Protein AF-A0A915DN67-F1 (afdb_monomer_lite)

Sequence (70 aa):
MQMCHYLYSLSETAAKKRIATESASMVKHCARQLLRIYPKASRFWSANYTPTQFWANGCQLVALNFQTLA

Secondary structure (DSSP, 8-state):
---TT--EEEEHHHHHHHHHHHHHHHHHHHTTS-EEEE--TT-TT-PPPP-HHHHTTT--EE---TTS--

InterPro domains:
  IPR001192 Phosphoinositide phospholipase C family [PR00390] (34-55)
  IPR001192 Phosphoinositide phospholipase C family [PR00390] (55-70)
  IPR001192 Phosphoinositide phospholipase C family [PTHR10336] (4-68)
  IPR001711 Phospholipase C, phosphatidylinositol-specific, Y domain [PF00387] (3-69)
  IPR001711 Phospholipase C, phosphatidylinositol-specific, Y domain [PS50008] (7-68)
  IPR001711 Phospholipase C, phosphatidylinositol-specific, Y domain [SM00149] (2-69)
  IPR017946 PLC-like phosphodiesterase, TIM beta/alpha-barrel domain superfamily [G3D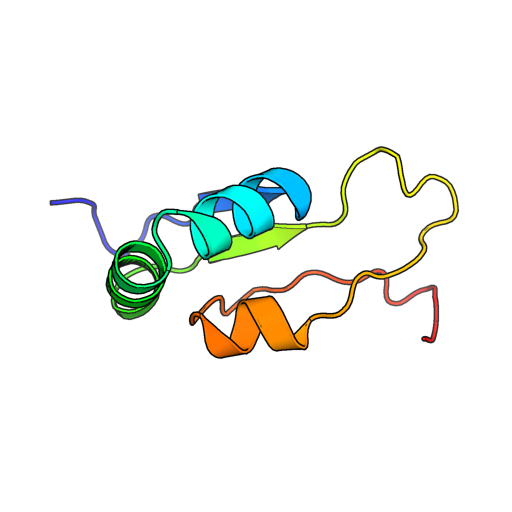SA:3.20.20.190] (1-70)
  IPR017946 PLC-like phosphodiesterase, TIM beta/alpha-barrel domain superfamily [SSF51695] (3-69)

Foldseek 3Di:
DDALPDEEEDEPVRLVVCCVPPLVVLLVDLVRHAYAYDYDPVPVVQDFDDCVSVVVSNHDHDDGDPVDDD

Organism: NCBI:txid166011

pLDDT: mean 95.72, std 6.11, range [61.81, 98.62]

Structure (mmCIF, N/CA/C/O backbone):
data_AF-A0A915DN67-F1
#
_entry.id   AF-A0A915DN67-F1
#
loop_
_atom_site.group_PDB
_atom_site.id
_atom_site.type_symbol
_atom_site.label_atom_id
_atom_site.label_alt_id
_atom_site.label_comp_id
_atom_site.label_asym_id
_atom_site.label_entity_id
_atom_site.label_seq_id
_atom_site.pdbx_PDB_ins_code
_atom_site.Cartn_x
_atom_site.Cartn_y
_atom_site.Cartn_z
_atom_site.occupancy
_atom_site.B_iso_or_equiv
_atom_site.auth_seq_id
_atom_site.auth_comp_id
_atom_site.auth_asym_id
_atom_site.auth_atom_id
_atom_site.pdbx_PDB_model_num
ATOM 1 N N . MET A 1 1 ? -6.606 18.735 11.414 1.00 61.81 1 MET A N 1
ATOM 2 C CA . MET A 1 1 ? -7.129 17.683 10.507 1.00 61.81 1 MET A CA 1
ATOM 3 C C . MET A 1 1 ? -6.530 17.899 9.123 1.00 61.81 1 MET A C 1
ATOM 5 O O . MET A 1 1 ? -6.456 19.050 8.717 1.00 61.81 1 MET A O 1
ATOM 9 N N . GLN A 1 2 ? -6.087 16.851 8.420 1.00 77.88 2 GLN A N 1
ATOM 10 C CA . GLN A 1 2 ? -5.651 16.964 7.015 1.00 77.88 2 GLN A CA 1
ATOM 11 C C . GLN A 1 2 ? -6.856 17.128 6.071 1.00 77.88 2 GLN A C 1
ATOM 13 O O . GLN A 1 2 ? -7.943 16.615 6.355 1.00 77.88 2 GLN A O 1
ATOM 18 N N . MET A 1 3 ? -6.664 17.864 4.971 1.00 89.62 3 MET A N 1
ATOM 19 C CA . MET A 1 3 ? -7.706 18.153 3.979 1.00 89.62 3 MET A CA 1
ATOM 20 C C . MET A 1 3 ? -7.921 16.974 3.025 1.00 89.62 3 MET A C 1
ATOM 22 O O . MET A 1 3 ? -6.957 16.376 2.554 1.00 89.62 3 MET A O 1
ATOM 26 N N . CYS A 1 4 ? -9.179 16.670 2.694 1.00 92.75 4 CYS A N 1
ATOM 27 C CA . CYS A 1 4 ? -9.544 15.501 1.882 1.00 92.75 4 CYS A CA 1
ATOM 28 C C . CYS A 1 4 ? -9.012 15.535 0.439 1.00 92.75 4 CYS A C 1
ATOM 30 O O . CYS A 1 4 ? -8.827 14.481 -0.158 1.00 92.75 4 CYS A O 1
ATOM 32 N N . HIS A 1 5 ? -8.733 16.723 -0.107 1.00 93.75 5 HIS A N 1
ATOM 33 C CA . HIS A 1 5 ? -8.208 16.876 -1.467 1.00 93.75 5 HIS A CA 1
ATOM 34 C C . HIS A 1 5 ? -6.714 16.532 -1.587 1.00 93.75 5 HIS A C 1
ATOM 36 O O . HIS A 1 5 ? -6.205 16.433 -2.702 1.00 93.75 5 HIS A O 1
ATOM 42 N N . TYR A 1 6 ? -5.997 16.352 -0.471 1.00 95.56 6 TYR A N 1
ATOM 43 C CA . TYR A 1 6 ? -4.607 15.905 -0.521 1.00 95.56 6 TYR A CA 1
ATOM 44 C C . TYR A 1 6 ? -4.510 14.403 -0.761 1.00 95.56 6 TYR A C 1
ATOM 46 O O . TYR A 1 6 ? -5.174 13.605 -0.097 1.00 95.56 6 TYR A O 1
ATOM 54 N N . LEU A 1 7 ? -3.600 14.051 -1.666 1.00 96.50 7 LEU A N 1
ATOM 55 C CA . LEU A 1 7 ? -3.195 12.690 -1.977 1.00 96.50 7 LEU A CA 1
ATOM 56 C C . LEU A 1 7 ? -1.738 12.497 -1.570 1.00 96.50 7 LEU A C 1
ATOM 58 O O . LEU A 1 7 ? -0.887 13.344 -1.847 1.00 96.50 7 LEU A O 1
ATOM 62 N N . TYR A 1 8 ? -1.439 11.349 -0.969 1.00 96.50 8 TYR A N 1
ATOM 63 C CA . TYR A 1 8 ? -0.074 10.972 -0.605 1.00 96.50 8 TYR A CA 1
ATOM 64 C C . TYR A 1 8 ? 0.403 9.774 -1.425 1.00 96.50 8 TYR A C 1
ATOM 66 O O . TYR A 1 8 ? -0.393 8.941 -1.856 1.00 96.50 8 TYR A O 1
ATOM 74 N N . SER A 1 9 ? 1.716 9.682 -1.644 1.00 98.19 9 SER A N 1
ATOM 75 C CA . SER A 1 9 ? 2.355 8.531 -2.291 1.00 98.19 9 SER A CA 1
ATOM 76 C C . SER A 1 9 ? 3.357 7.870 -1.350 1.00 98.19 9 SER A C 1
ATOM 78 O O . SER A 1 9 ? 4.219 8.543 -0.789 1.00 98.19 9 SER A O 1
ATOM 80 N N . LEU A 1 10 ? 3.283 6.546 -1.217 1.00 98.06 10 LEU A N 1
ATOM 81 C CA . LEU A 1 10 ? 4.210 5.727 -0.439 1.00 98.06 10 LEU A CA 1
ATOM 82 C C . LEU A 1 10 ? 4.799 4.613 -1.303 1.00 98.06 10 LEU A C 1
ATOM 84 O O . LEU A 1 10 ? 4.108 4.007 -2.120 1.00 98.06 10 LEU A O 1
ATOM 88 N N . SER A 1 11 ? 6.076 4.305 -1.088 1.00 98.38 11 SER A N 1
ATOM 89 C CA . SER A 1 11 ? 6.659 3.088 -1.650 1.00 98.38 11 SER A CA 1
ATOM 90 C C . SER A 1 11 ? 6.049 1.858 -0.977 1.00 98.38 11 SER A C 1
ATOM 92 O O . SER A 1 11 ? 5.660 1.912 0.195 1.00 98.38 11 SER A O 1
ATOM 94 N N . GLU A 1 12 ? 6.027 0.720 -1.674 1.00 98.25 12 GLU A N 1
ATOM 95 C CA . GLU A 1 12 ? 5.551 -0.550 -1.104 1.00 98.25 12 GLU A CA 1
ATOM 96 C C . GLU A 1 12 ? 6.242 -0.892 0.226 1.00 98.25 12 GLU A C 1
ATOM 98 O O . GLU A 1 12 ? 5.625 -1.475 1.112 1.00 98.25 12 GLU A O 1
ATOM 103 N N . THR A 1 13 ? 7.515 -0.511 0.386 1.00 98.25 13 THR A N 1
ATOM 104 C CA . THR A 1 13 ? 8.297 -0.769 1.598 1.00 98.25 13 THR A CA 1
ATOM 105 C C . THR A 1 13 ? 7.789 0.077 2.763 1.00 98.25 13 THR A C 1
ATOM 107 O O . THR A 1 13 ? 7.571 -0.445 3.855 1.00 98.25 13 THR A O 1
ATOM 110 N N . ALA A 1 14 ? 7.564 1.375 2.536 1.00 98.06 14 ALA A N 1
ATOM 111 C CA . ALA A 1 14 ? 7.051 2.279 3.563 1.00 98.06 14 ALA A CA 1
ATOM 112 C C . ALA A 1 14 ? 5.615 1.914 3.962 1.00 98.06 14 ALA A C 1
ATOM 114 O O . ALA A 1 14 ? 5.284 1.898 5.146 1.00 98.06 14 ALA A O 1
ATOM 115 N N . ALA A 1 15 ? 4.784 1.567 2.979 1.00 98.06 15 ALA A N 1
ATOM 116 C CA . ALA A 1 15 ? 3.411 1.147 3.210 1.00 98.06 15 ALA A CA 1
ATOM 117 C C . ALA A 1 15 ? 3.337 -0.183 3.972 1.00 98.06 15 ALA A C 1
ATOM 119 O O . ALA A 1 15 ? 2.606 -0.269 4.951 1.00 98.06 15 ALA A O 1
ATOM 120 N N . LYS A 1 16 ? 4.156 -1.187 3.621 1.00 98.12 16 LYS A N 1
ATOM 121 C CA . LYS A 1 16 ? 4.256 -2.441 4.393 1.00 98.12 16 LYS A CA 1
ATOM 122 C C . LYS A 1 16 ? 4.663 -2.202 5.840 1.00 98.12 16 LYS A C 1
ATOM 124 O O . LYS A 1 16 ? 4.057 -2.773 6.741 1.00 98.12 16 LYS A O 1
ATOM 129 N N . LYS A 1 17 ? 5.658 -1.338 6.069 1.00 98.19 17 LYS A N 1
ATOM 130 C CA . LYS A 1 17 ? 6.085 -0.977 7.425 1.00 98.19 17 LYS A CA 1
ATOM 131 C C . LYS A 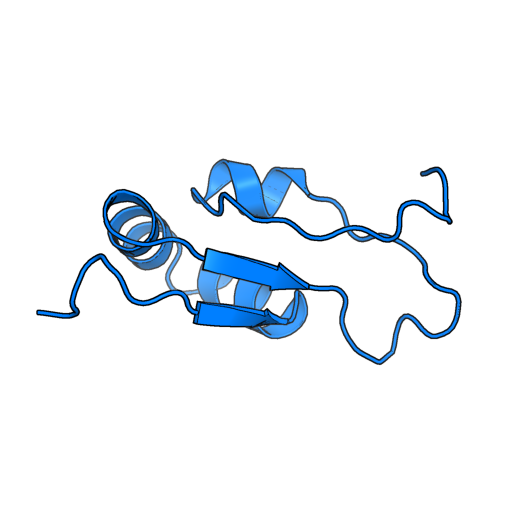1 17 ? 4.936 -0.344 8.216 1.00 98.19 17 LYS A C 1
ATOM 133 O O . LYS A 1 17 ? 4.699 -0.757 9.343 1.00 98.19 17 LYS A O 1
ATOM 138 N N . ARG A 1 18 ? 4.193 0.595 7.615 1.00 97.31 18 ARG A N 1
ATOM 139 C CA . ARG A 1 18 ? 3.013 1.205 8.251 1.00 97.31 18 ARG A CA 1
ATOM 140 C C . ARG A 1 18 ? 1.887 0.213 8.494 1.00 97.31 18 ARG A C 1
ATOM 142 O O . ARG A 1 18 ? 1.276 0.279 9.545 1.00 97.31 18 ARG A O 1
ATOM 149 N N . ILE A 1 19 ? 1.615 -0.714 7.579 1.00 97.50 19 ILE A N 1
ATOM 150 C CA . ILE A 1 19 ? 0.619 -1.771 7.814 1.00 97.50 19 ILE A CA 1
ATOM 151 C C . ILE A 1 19 ? 1.011 -2.594 9.043 1.00 97.50 19 ILE A C 1
ATOM 153 O O . ILE A 1 19 ? 0.172 -2.839 9.903 1.00 97.50 19 ILE A O 1
ATOM 157 N N . ALA A 1 20 ? 2.287 -2.974 9.150 1.00 97.62 20 ALA A N 1
ATOM 158 C CA . ALA A 1 20 ? 2.775 -3.805 10.246 1.00 97.62 20 ALA A CA 1
ATOM 159 C C . ALA A 1 20 ? 2.672 -3.128 11.624 1.00 97.62 20 ALA A C 1
ATOM 161 O O . ALA A 1 20 ? 2.478 -3.821 12.617 1.00 97.62 20 ALA A O 1
ATOM 162 N N . THR A 1 21 ? 2.797 -1.799 11.701 1.00 97.69 21 THR A N 1
ATOM 163 C CA . THR A 1 21 ? 2.799 -1.067 12.982 1.00 97.69 21 THR A CA 1
ATOM 164 C C . THR A 1 21 ? 1.518 -0.275 13.256 1.00 97.69 21 THR A C 1
ATOM 166 O O . THR A 1 21 ? 1.193 -0.011 14.407 1.00 97.69 21 THR A O 1
ATOM 169 N N . GLU A 1 22 ? 0.795 0.142 12.216 1.00 96.75 22 GLU A N 1
ATOM 170 C CA . GLU A 1 22 ? -0.236 1.192 12.251 1.00 96.75 22 GLU A CA 1
ATOM 171 C C . GLU A 1 22 ? -1.431 0.894 11.312 1.00 96.75 22 GLU A C 1
ATOM 173 O O .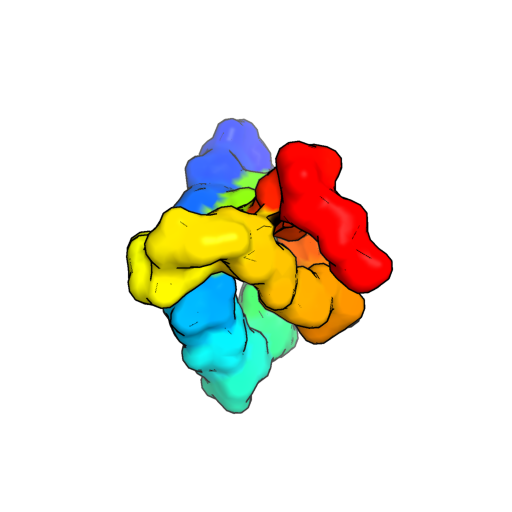 GLU A 1 22 ? -2.087 1.821 10.829 1.00 96.75 22 GLU A O 1
ATOM 178 N N . SER A 1 23 ? -1.754 -0.380 11.045 1.00 96.69 23 SER A N 1
ATOM 179 C CA . SER A 1 23 ? -2.837 -0.794 10.123 1.00 96.69 23 SER A CA 1
ATOM 180 C C . SER A 1 23 ? -4.155 -0.022 10.322 1.00 96.69 23 SER A C 1
ATOM 182 O O . SER A 1 23 ? -4.665 0.587 9.378 1.00 96.69 23 SER A O 1
ATOM 184 N N . ALA A 1 24 ? -4.668 0.051 11.556 1.00 97.38 24 ALA A N 1
ATOM 185 C CA . ALA A 1 24 ? -5.925 0.746 11.854 1.00 97.38 24 ALA A CA 1
ATOM 186 C C . ALA A 1 24 ? -5.871 2.255 11.538 1.00 97.38 24 ALA A C 1
ATOM 188 O O . ALA A 1 24 ? -6.846 2.835 11.054 1.00 97.38 24 ALA A O 1
ATOM 189 N N . SER A 1 25 ? -4.719 2.893 11.770 1.00 96.12 25 SER A N 1
ATOM 190 C CA . SER A 1 25 ? -4.500 4.300 11.418 1.00 96.12 25 SER A CA 1
ATOM 191 C C . SER A 1 25 ? -4.511 4.489 9.901 1.00 96.12 25 SER A C 1
ATOM 193 O O . SER A 1 25 ? -5.115 5.437 9.396 1.00 96.12 25 SER A O 1
ATOM 195 N N . MET A 1 26 ? -3.915 3.548 9.161 1.00 96.00 26 MET A N 1
ATOM 196 C CA . MET A 1 26 ? -3.893 3.597 7.703 1.00 96.00 26 MET A CA 1
ATOM 197 C C . MET A 1 26 ? -5.294 3.453 7.101 1.00 96.00 26 MET A C 1
ATOM 199 O O . MET A 1 26 ? -5.647 4.237 6.221 1.00 96.00 26 MET A O 1
ATOM 203 N N . VAL A 1 27 ? -6.123 2.543 7.624 1.00 97.81 27 VAL A N 1
ATOM 204 C CA . VAL A 1 27 ? -7.532 2.409 7.213 1.00 97.81 27 VAL A CA 1
ATOM 205 C C . VAL A 1 27 ? -8.300 3.707 7.483 1.00 97.81 27 VAL A C 1
ATOM 207 O O . VAL A 1 27 ? -8.987 4.219 6.600 1.00 97.81 27 VAL A O 1
ATOM 210 N N . LYS A 1 28 ? -8.135 4.297 8.675 1.00 96.75 28 LYS A N 1
ATOM 211 C CA . LYS A 1 28 ? -8.788 5.565 9.043 1.00 96.75 28 LYS A CA 1
ATOM 212 C C . LYS A 1 28 ? -8.358 6.733 8.148 1.00 96.75 28 LYS A C 1
ATOM 214 O O . LYS A 1 28 ? -9.184 7.586 7.826 1.00 96.75 28 LYS A O 1
ATOM 219 N N . HIS A 1 29 ? -7.088 6.780 7.748 1.00 95.75 29 HIS A N 1
ATOM 220 C CA . HIS A 1 29 ? -6.584 7.766 6.792 1.00 95.75 29 HIS A CA 1
ATOM 221 C C . HIS A 1 29 ? -7.212 7.564 5.406 1.00 95.75 29 HIS A C 1
ATOM 223 O O . HIS A 1 29 ? -7.784 8.501 4.847 1.00 95.75 29 HIS A O 1
ATOM 229 N N . CYS A 1 30 ? -7.180 6.332 4.888 1.00 96.94 30 CYS A N 1
ATOM 230 C CA . CYS A 1 30 ? -7.712 6.015 3.563 1.00 96.94 30 CYS A CA 1
ATOM 231 C C . CYS A 1 30 ? -9.239 6.200 3.471 1.00 96.94 30 CYS A C 1
ATOM 233 O O . CYS A 1 30 ? -9.759 6.494 2.402 1.00 96.94 30 CYS A O 1
ATOM 235 N N . ALA A 1 31 ? -9.972 6.133 4.585 1.00 96.62 31 ALA A N 1
ATOM 236 C CA . ALA A 1 31 ? -11.403 6.447 4.614 1.00 96.62 31 ALA A CA 1
ATOM 237 C C . ALA A 1 31 ? -11.732 7.916 4.266 1.00 96.62 31 ALA A C 1
ATOM 239 O O . ALA A 1 31 ? -12.883 8.237 3.982 1.00 96.62 31 ALA A O 1
ATOM 240 N N . ARG A 1 32 ? -10.748 8.826 4.316 1.00 96.12 32 ARG A N 1
ATOM 241 C CA . ARG A 1 32 ? -10.941 10.267 4.068 1.00 96.12 32 ARG A CA 1
ATOM 242 C C . ARG A 1 32 ? -10.095 10.829 2.931 1.00 96.12 32 ARG A C 1
ATOM 244 O O . ARG A 1 32 ? -10.379 11.934 2.473 1.00 96.12 32 ARG A O 1
ATOM 251 N N . GLN A 1 33 ? -9.027 10.135 2.549 1.00 96.81 33 GLN A N 1
ATOM 252 C CA . GLN A 1 33 ? -8.018 10.616 1.609 1.00 96.81 33 GLN A CA 1
ATOM 253 C C . GLN A 1 33 ? -7.556 9.488 0.693 1.00 96.81 33 GLN A C 1
ATOM 255 O O . GLN A 1 33 ? -7.571 8.314 1.068 1.00 96.81 33 GLN A O 1
ATOM 260 N N . LEU A 1 34 ? -7.112 9.858 -0.506 1.00 97.94 34 LEU A N 1
ATOM 261 C CA . LEU A 1 34 ? -6.515 8.911 -1.437 1.00 97.94 34 LEU A CA 1
ATOM 262 C C . LEU A 1 34 ? -5.052 8.659 -1.070 1.00 97.94 34 LEU A C 1
ATOM 264 O O . LEU A 1 34 ? -4.266 9.593 -0.888 1.00 97.94 34 LEU A O 1
ATOM 268 N N . LEU A 1 35 ? -4.682 7.382 -1.025 1.00 98.12 35 LEU A N 1
ATOM 269 C CA . LEU A 1 35 ? -3.309 6.948 -0.815 1.00 98.12 35 LEU A CA 1
ATOM 270 C C . LEU A 1 35 ? -2.837 6.109 -2.002 1.00 98.12 35 LEU A C 1
ATOM 272 O O . LEU A 1 35 ? -3.441 5.089 -2.345 1.00 98.12 35 LEU A O 1
ATOM 276 N N . ARG A 1 36 ? -1.732 6.542 -2.616 1.00 98.62 36 ARG A N 1
ATOM 277 C CA . ARG A 1 36 ? -1.066 5.836 -3.710 1.00 98.62 36 ARG A CA 1
ATOM 278 C C . ARG A 1 36 ? 0.110 5.012 -3.210 1.00 98.62 36 ARG A C 1
ATOM 280 O O . ARG A 1 36 ? 1.030 5.547 -2.599 1.00 98.62 36 ARG A O 1
ATOM 287 N N . ILE A 1 37 ? 0.113 3.725 -3.535 1.00 98.62 37 ILE A N 1
ATOM 288 C CA . ILE A 1 37 ? 1.229 2.810 -3.290 1.00 98.62 37 ILE A CA 1
ATOM 289 C C . ILE A 1 37 ? 1.937 2.539 -4.612 1.00 98.62 37 ILE A C 1
ATOM 291 O O . ILE A 1 37 ? 1.274 2.287 -5.615 1.00 98.62 37 ILE A O 1
ATOM 295 N N . TYR A 1 38 ? 3.268 2.607 -4.636 1.00 98.44 38 TYR A N 1
ATOM 296 C CA . TYR A 1 38 ? 4.054 2.359 -5.847 1.00 98.44 38 TYR A CA 1
ATOM 297 C C . TYR A 1 38 ? 5.218 1.378 -5.612 1.00 98.44 38 TYR A C 1
ATOM 299 O O . TYR A 1 38 ? 5.701 1.258 -4.477 1.00 98.44 38 TYR A O 1
ATOM 307 N N . PRO A 1 39 ? 5.684 0.673 -6.665 1.00 98.19 39 PRO A N 1
ATOM 308 C CA . PRO A 1 39 ? 6.783 -0.283 -6.564 1.00 98.19 39 PRO A CA 1
ATOM 309 C C . PRO A 1 39 ? 8.053 0.364 -6.004 1.00 98.19 39 PRO A C 1
ATOM 311 O O . PRO A 1 39 ? 8.411 1.482 -6.372 1.00 98.19 39 PRO A O 1
ATOM 314 N N . LYS A 1 40 ? 8.776 -0.335 -5.126 1.00 97.50 40 LYS A N 1
ATOM 315 C CA . LYS A 1 40 ? 10.091 0.150 -4.667 1.00 97.50 40 LYS A CA 1
ATOM 316 C C . LYS A 1 40 ? 11.084 0.231 -5.834 1.00 97.50 40 LYS A C 1
ATOM 318 O O . LYS A 1 40 ? 11.051 -0.604 -6.735 1.00 97.50 40 LYS A O 1
ATOM 323 N N . ALA A 1 41 ? 12.037 1.159 -5.743 1.00 95.44 41 ALA A N 1
ATOM 324 C CA . ALA A 1 41 ? 13.044 1.392 -6.783 1.00 95.44 41 ALA A CA 1
ATOM 325 C C . ALA A 1 41 ? 13.880 0.149 -7.144 1.00 95.44 41 ALA A C 1
ATOM 327 O O . ALA A 1 41 ? 14.288 0.005 -8.288 1.00 95.44 41 ALA A O 1
ATOM 328 N N . SER A 1 42 ? 14.090 -0.785 -6.206 1.00 96.56 42 SER A N 1
ATOM 329 C CA . SER A 1 42 ? 14.853 -2.016 -6.469 1.00 96.56 42 SER A CA 1
ATOM 330 C C . SER A 1 42 ? 14.132 -3.050 -7.339 1.00 96.56 42 SER A C 1
ATOM 332 O O . SER A 1 42 ? 14.703 -4.091 -7.654 1.00 96.56 42 SER A O 1
ATOM 334 N N . ARG A 1 43 ? 12.893 -2.788 -7.768 1.00 94.62 43 ARG A N 1
ATOM 335 C CA . ARG A 1 43 ? 12.193 -3.589 -8.784 1.00 94.62 43 ARG A CA 1
ATOM 336 C C . ARG A 1 43 ? 12.640 -3.182 -10.189 1.00 94.62 43 ARG A C 1
ATOM 338 O O . ARG A 1 43 ? 11.819 -2.814 -11.020 1.00 94.62 43 ARG A O 1
ATOM 345 N N . PHE A 1 44 ? 13.948 -3.261 -10.439 1.00 95.62 44 PHE A N 1
ATOM 346 C CA . PHE A 1 44 ? 14.586 -2.837 -11.693 1.00 95.62 44 PHE A CA 1
ATOM 347 C C . PHE A 1 44 ? 13.987 -3.525 -12.925 1.00 95.62 44 PHE A C 1
ATOM 349 O O . PHE A 1 44 ? 13.811 -2.907 -13.967 1.00 95.62 44 PHE A O 1
ATOM 356 N N . TRP A 1 45 ? 13.588 -4.787 -12.771 1.00 96.06 45 TRP A N 1
ATOM 357 C CA . TRP A 1 45 ? 12.983 -5.599 -13.826 1.00 96.06 45 TRP A CA 1
ATOM 358 C C . TRP A 1 45 ? 11.454 -5.472 -13.899 1.00 96.06 45 TRP A C 1
ATOM 360 O O . TRP A 1 45 ? 10.779 -6.386 -14.354 1.00 96.06 45 TRP A O 1
ATOM 370 N N . SER A 1 46 ? 10.884 -4.369 -13.400 1.00 96.12 46 SER A N 1
ATOM 371 C CA . SER A 1 46 ? 9.436 -4.091 -13.406 1.00 96.12 46 SER A CA 1
ATOM 372 C C . SER A 1 46 ? 8.541 -5.144 -12.723 1.00 96.12 46 SER A C 1
ATOM 374 O O . SER A 1 46 ? 7.321 -5.104 -12.864 1.00 96.12 46 SER A O 1
ATOM 376 N N . ALA A 1 47 ? 9.094 -6.046 -11.906 1.00 97.06 47 ALA A N 1
ATOM 377 C CA . ALA A 1 47 ? 8.307 -7.050 -11.187 1.00 97.06 47 ALA A CA 1
ATOM 378 C C . ALA A 1 47 ? 7.255 -6.417 -10.259 1.00 97.06 47 ALA A C 1
ATOM 380 O O . ALA A 1 47 ? 7.572 -5.508 -9.489 1.00 97.06 47 ALA A O 1
ATOM 381 N N . ASN A 1 48 ? 6.034 -6.951 -10.247 1.00 97.50 48 ASN A N 1
ATOM 382 C CA . ASN A 1 48 ? 4.939 -6.460 -9.406 1.00 97.50 48 ASN A CA 1
ATOM 383 C C . ASN A 1 48 ? 4.996 -6.991 -7.962 1.00 97.50 48 ASN A C 1
ATOM 385 O O . ASN A 1 48 ? 5.604 -8.022 -7.664 1.00 97.50 48 ASN A O 1
ATOM 389 N N . TYR A 1 49 ? 4.405 -6.246 -7.027 1.00 96.69 49 TYR A N 1
ATOM 390 C CA . TYR A 1 49 ? 4.175 -6.684 -5.648 1.00 96.69 49 TYR A CA 1
ATOM 391 C C . TYR A 1 49 ? 2.734 -7.178 -5.482 1.00 96.69 49 TYR A C 1
ATOM 393 O O . TYR A 1 49 ? 1.859 -6.795 -6.251 1.00 96.69 49 TYR A O 1
ATOM 401 N N . THR A 1 50 ? 2.459 -7.984 -4.452 1.00 96.38 50 THR A N 1
ATOM 402 C CA . THR A 1 50 ? 1.095 -8.458 -4.165 1.00 96.38 50 THR A CA 1
ATOM 403 C C . THR A 1 50 ? 0.198 -7.307 -3.684 1.00 96.38 50 THR A C 1
ATOM 405 O O . THR A 1 50 ? 0.476 -6.749 -2.610 1.00 96.38 50 THR A O 1
ATOM 408 N N . PRO A 1 51 ? -0.878 -6.964 -4.419 1.00 97.56 51 PRO A N 1
ATOM 409 C CA . PRO A 1 51 ? -1.710 -5.800 -4.116 1.00 97.56 51 PRO A CA 1
ATOM 410 C C . PRO A 1 51 ? -2.680 -6.028 -2.947 1.00 97.56 51 PRO A C 1
ATOM 412 O O . PRO A 1 51 ? -3.005 -5.083 -2.230 1.00 97.56 51 PRO A O 1
ATOM 415 N N . THR A 1 52 ? -3.083 -7.278 -2.693 1.00 97.69 52 THR A N 1
ATOM 416 C CA . THR A 1 52 ? -4.144 -7.652 -1.739 1.00 97.69 52 THR A CA 1
ATOM 417 C C . THR A 1 52 ? -3.946 -7.072 -0.341 1.00 97.69 52 THR A C 1
ATOM 419 O O . THR A 1 52 ? 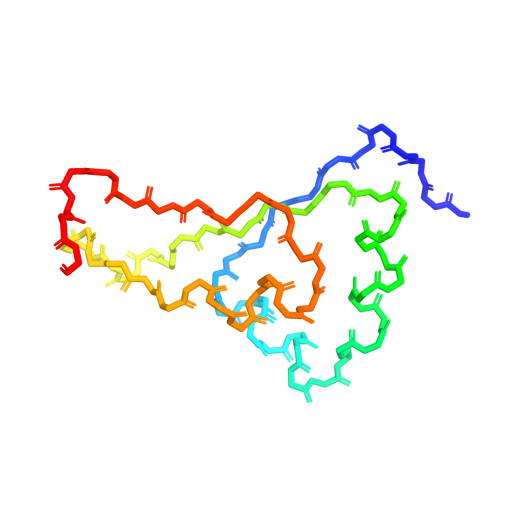-4.897 -6.588 0.265 1.00 97.69 52 THR A O 1
ATOM 422 N N . GLN A 1 53 ? -2.707 -7.051 0.160 1.00 96.69 53 GLN A N 1
ATOM 423 C CA . GLN A 1 53 ? -2.406 -6.504 1.488 1.00 96.69 53 GLN A CA 1
ATOM 424 C C . GLN A 1 53 ? -2.709 -5.001 1.595 1.00 96.69 53 GLN A C 1
ATOM 426 O O . GLN A 1 53 ? -3.087 -4.527 2.659 1.00 96.69 53 GLN A O 1
ATOM 431 N N . PHE A 1 54 ? -2.555 -4.244 0.507 1.00 98.38 54 PHE A N 1
ATOM 432 C CA . PHE A 1 54 ? -2.788 -2.801 0.500 1.00 98.38 54 PHE A CA 1
ATOM 433 C C . PHE A 1 54 ? -4.282 -2.498 0.382 1.00 98.38 54 PHE A C 1
ATOM 435 O O . PHE A 1 54 ? -4.790 -1.665 1.130 1.00 98.38 54 PHE A O 1
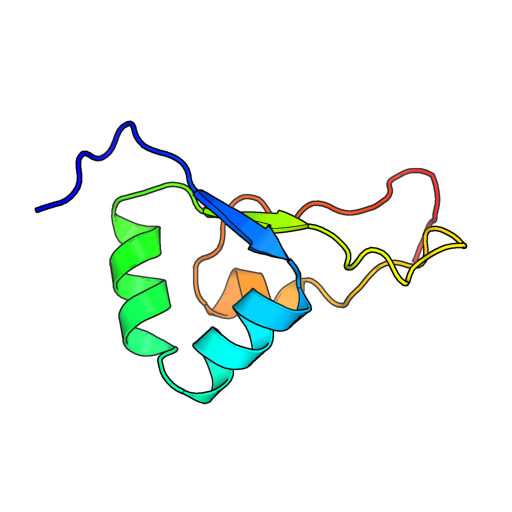ATOM 442 N N . TRP A 1 55 ? -5.000 -3.239 -0.469 1.00 98.38 55 TRP A N 1
ATOM 443 C CA . TRP A 1 55 ? -6.461 -3.152 -0.564 1.00 98.38 55 TRP A CA 1
ATOM 444 C C . TRP A 1 55 ? -7.150 -3.516 0.750 1.00 98.38 55 TRP A C 1
ATOM 446 O O . TRP A 1 55 ? -8.028 -2.786 1.200 1.00 98.38 55 TRP A O 1
ATOM 456 N N . ALA A 1 56 ? -6.692 -4.578 1.421 1.00 97.81 56 ALA A N 1
ATOM 457 C CA . ALA A 1 56 ? -7.205 -4.979 2.731 1.00 97.81 56 ALA A CA 1
ATOM 458 C C . ALA A 1 56 ? -7.023 -3.898 3.815 1.00 97.81 56 ALA A C 1
ATOM 460 O O . ALA A 1 56 ? -7.721 -3.916 4.822 1.00 97.81 56 ALA A O 1
ATOM 461 N N . ASN A 1 57 ? -6.111 -2.942 3.606 1.00 98.12 57 ASN A N 1
ATOM 462 C CA . ASN A 1 57 ? -5.885 -1.811 4.504 1.00 98.12 57 ASN A CA 1
ATOM 463 C C . ASN A 1 57 ? -6.392 -0.471 3.929 1.00 98.12 57 ASN A C 1
ATOM 465 O O . ASN A 1 57 ? -5.966 0.601 4.362 1.00 98.12 57 ASN A O 1
ATOM 469 N N . GLY A 1 58 ? -7.305 -0.521 2.956 1.00 97.62 58 GLY A N 1
ATOM 470 C CA . GLY A 1 58 ? -8.024 0.642 2.437 1.00 97.62 58 GLY A CA 1
ATOM 471 C C . GLY A 1 58 ? -7.288 1.464 1.378 1.00 97.62 58 GLY A C 1
ATOM 472 O O . GLY A 1 58 ? -7.858 2.435 0.887 1.00 97.62 58 GLY A O 1
ATOM 473 N N . CYS A 1 59 ? -6.060 1.107 0.986 1.00 98.25 59 CYS A N 1
ATOM 474 C CA . CYS A 1 59 ? -5.346 1.839 -0.063 1.00 98.25 59 CYS A CA 1
ATOM 475 C C . CYS A 1 59 ? -6.056 1.676 -1.413 1.00 98.25 59 CYS A C 1
ATOM 477 O O . CYS A 1 59 ? -6.230 0.558 -1.893 1.00 98.25 59 CYS A O 1
ATOM 479 N N . GLN A 1 60 ? -6.416 2.789 -2.047 1.00 98.25 60 GLN A N 1
ATOM 480 C CA . GLN A 1 60 ? -7.226 2.798 -3.267 1.00 98.25 60 GLN A CA 1
ATOM 481 C C . GLN A 1 60 ? -6.363 2.742 -4.532 1.00 98.25 60 GLN A C 1
ATOM 483 O O . GLN A 1 60 ? -6.703 2.063 -5.496 1.00 98.25 60 GLN A O 1
ATOM 488 N N . LEU A 1 61 ? -5.222 3.440 -4.531 1.00 98.50 61 LEU A N 1
ATOM 489 C CA . LEU A 1 61 ? -4.367 3.604 -5.708 1.00 98.50 61 LEU A CA 1
ATOM 490 C C . LEU A 1 61 ? -3.122 2.713 -5.600 1.00 98.50 61 LEU A C 1
ATOM 492 O O . LEU A 1 61 ? -2.022 3.175 -5.304 1.00 98.50 61 LEU A O 1
ATOM 496 N N . VAL A 1 62 ? -3.293 1.413 -5.826 1.00 98.44 62 VAL A N 1
ATOM 497 C CA . VAL A 1 62 ? -2.210 0.418 -5.762 1.00 98.44 62 VAL A CA 1
ATOM 498 C C . VAL A 1 62 ? -1.574 0.270 -7.147 1.00 98.44 62 VAL A C 1
ATOM 500 O O . VAL A 1 62 ? -2.051 -0.490 -7.984 1.00 98.44 62 VAL A O 1
ATOM 503 N N . ALA A 1 63 ? -0.532 1.059 -7.419 1.00 98.25 63 ALA A N 1
ATOM 504 C CA . ALA A 1 63 ? 0.087 1.148 -8.738 1.00 98.25 63 ALA A CA 1
ATOM 505 C C . ALA A 1 63 ? 0.943 -0.088 -9.041 1.00 98.25 63 ALA A C 1
ATOM 507 O O . ALA A 1 63 ? 1.849 -0.425 -8.271 1.00 98.25 63 ALA A O 1
ATOM 508 N N . LEU A 1 64 ? 0.667 -0.709 -10.187 1.00 97.94 64 LEU A N 1
ATOM 509 C CA . LEU A 1 64 ? 1.363 -1.871 -10.731 1.00 97.94 64 LEU A CA 1
ATOM 510 C C . LEU A 1 64 ? 1.947 -1.537 -12.110 1.00 97.94 64 LEU A C 1
ATOM 512 O O . LEU A 1 64 ? 1.493 -0.623 -12.796 1.00 97.94 64 LEU A O 1
ATOM 516 N N . ASN A 1 65 ? 2.953 -2.301 -12.509 1.00 97.50 65 ASN A N 1
ATOM 517 C CA . ASN A 1 65 ? 3.581 -2.269 -13.820 1.00 97.50 65 ASN A CA 1
ATOM 518 C C . ASN A 1 65 ? 2.730 -3.079 -14.805 1.00 97.50 65 ASN A C 1
ATOM 520 O O . ASN A 1 65 ? 2.784 -4.308 -14.793 1.00 97.50 65 ASN A O 1
ATOM 524 N N . PHE A 1 66 ? 1.935 -2.405 -15.639 1.00 96.62 66 PHE A N 1
ATOM 525 C CA . PHE A 1 66 ? 1.037 -3.050 -16.613 1.00 96.62 66 PHE A CA 1
ATOM 526 C C . PHE A 1 66 ? 1.792 -3.789 -17.727 1.00 96.62 66 PHE A C 1
ATOM 528 O O . PHE A 1 66 ? 1.261 -4.726 -18.313 1.00 96.62 66 PHE A O 1
ATOM 535 N N . GLN A 1 67 ? 3.043 -3.407 -17.988 1.00 97.00 67 GLN A N 1
ATOM 536 C CA . GLN A 1 67 ? 3.937 -4.085 -18.926 1.00 97.00 67 GLN A CA 1
ATOM 537 C C . GLN A 1 67 ? 4.402 -5.471 -18.444 1.00 97.00 67 GLN A C 1
ATOM 539 O O . GLN A 1 67 ? 5.010 -6.212 -19.210 1.00 97.00 67 GLN A O 1
ATOM 544 N N . THR A 1 68 ? 4.159 -5.818 -17.177 1.00 95.69 68 THR A N 1
ATOM 545 C CA . THR A 1 68 ? 4.561 -7.095 -16.580 1.00 95.69 68 THR A CA 1
ATOM 546 C C . THR A 1 68 ? 3.319 -7.809 -16.063 1.00 95.69 68 THR A C 1
ATOM 548 O O . THR A 1 68 ? 2.822 -7.500 -14.978 1.00 95.69 68 THR A O 1
ATOM 551 N N . LEU A 1 69 ? 2.813 -8.762 -16.851 1.00 87.25 69 LEU A N 1
ATOM 552 C CA . LEU A 1 69 ? 1.740 -9.657 -16.419 1.00 87.25 69 LEU A CA 1
ATOM 553 C C . LEU A 1 69 ? 2.256 -10.525 -15.262 1.00 87.25 69 LEU A C 1
ATOM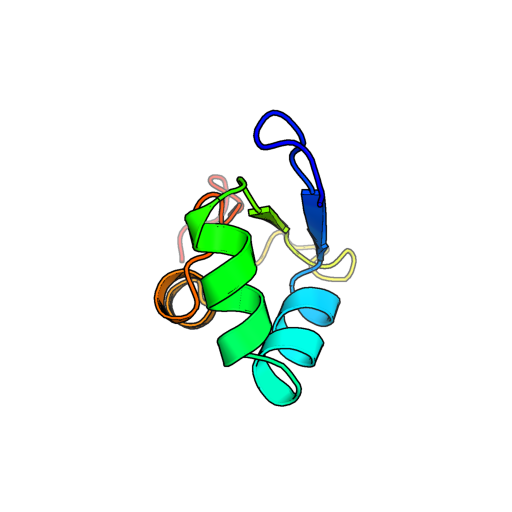 555 O O . LEU A 1 69 ? 3.399 -10.983 -15.295 1.00 87.25 69 LEU A O 1
ATOM 559 N N . ALA A 1 70 ? 1.441 -10.637 -14.214 1.00 67.25 70 ALA A N 1
ATOM 560 C CA . ALA A 1 70 ? 1.763 -11.379 -12.998 1.00 67.25 70 ALA A CA 1
ATOM 561 C C . ALA A 1 70 ? 1.684 -12.893 -13.213 1.00 67.25 70 ALA A C 1
ATOM 563 O O . ALA A 1 70 ? 0.811 -13.322 -14.000 1.00 67.25 70 ALA A O 1
#

Radius of gyration: 12.37 Å; chains: 1; bounding box: 26×30×32 Å